Protein AF-A0A9E6AUX0-F1 (afdb_monomer)

Secondary structure (DSSP, 8-state):
---HHHHHHHHHHHHHHHHHHHHHHHHTS-TT-HHHHHHHHHHHHHHHHHHHHHHHHS-HHHHHHHHHHHHHHHHH--HHHHHHHHHHHHHHHHHH-

Mean predicted aligned error: 11.21 Å

Structure (mmCIF, N/CA/C/O backbone):
data_AF-A0A9E6AUX0-F1
#
_entry.id   AF-A0A9E6AUX0-F1
#
loop_
_atom_site.group_PDB
_atom_site.id
_atom_site.type_symbol
_atom_site.label_atom_id
_atom_site.label_alt_id
_atom_site.label_comp_id
_atom_site.label_asym_id
_atom_site.label_entity_id
_atom_site.label_seq_id
_atom_site.pdbx_PDB_ins_code
_atom_site.Cartn_x
_atom_site.Cartn_y
_atom_site.Cartn_z
_atom_site.occupancy
_atom_site.B_iso_or_equiv
_atom_site.auth_seq_id
_atom_site.auth_comp_id
_atom_site.auth_asym_id
_atom_site.auth_atom_id
_atom_site.pdbx_PDB_model_num
ATOM 1 N N . MET A 1 1 ? 14.394 -17.747 0.465 1.00 52.91 1 MET A N 1
ATOM 2 C CA . MET A 1 1 ? 13.781 -16.765 -0.454 1.00 52.91 1 MET A CA 1
ATOM 3 C C . MET A 1 1 ? 12.283 -16.976 -0.349 1.00 52.91 1 MET A C 1
ATOM 5 O O . MET A 1 1 ? 11.866 -18.115 -0.489 1.00 52.91 1 MET A O 1
ATOM 9 N N . VAL A 1 2 ? 11.508 -15.962 0.043 1.00 69.06 2 VAL A N 1
ATOM 10 C CA . VAL A 1 2 ? 10.052 -16.124 0.198 1.00 69.06 2 VAL A CA 1
ATOM 11 C C . VAL A 1 2 ? 9.435 -16.135 -1.190 1.00 69.06 2 VAL A C 1
ATOM 13 O O . VAL A 1 2 ? 9.733 -15.260 -2.003 1.00 69.06 2 VAL A O 1
ATOM 16 N N . GLU A 1 3 ? 8.621 -17.141 -1.471 1.00 84.06 3 GLU A N 1
ATOM 17 C CA . GLU A 1 3 ? 8.033 -17.300 -2.787 1.00 84.06 3 GLU A CA 1
ATOM 18 C C . GLU A 1 3 ? 6.969 -16.213 -3.060 1.00 84.06 3 GLU A C 1
ATOM 20 O O . GLU A 1 3 ? 6.126 -15.943 -2.198 1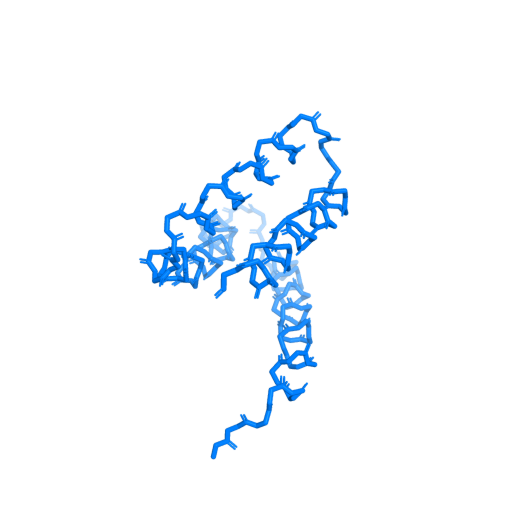.00 84.06 3 GLU A O 1
ATOM 25 N N . PRO A 1 4 ? 6.977 -15.560 -4.238 1.00 72.12 4 PRO A N 1
ATOM 26 C CA . PRO A 1 4 ? 6.147 -14.382 -4.509 1.00 72.12 4 PRO A CA 1
ATOM 27 C C . PRO A 1 4 ? 4.632 -14.614 -4.379 1.00 72.12 4 PRO A C 1
ATOM 29 O O . PRO A 1 4 ? 3.900 -13.690 -4.030 1.00 72.12 4 PRO A O 1
ATOM 32 N N . TRP A 1 5 ? 4.146 -15.839 -4.582 1.00 71.44 5 TRP A N 1
ATOM 33 C CA . TRP A 1 5 ? 2.733 -16.196 -4.397 1.00 71.44 5 TRP A CA 1
ATOM 34 C C . TRP A 1 5 ? 2.289 -16.126 -2.936 1.00 71.44 5 TRP A C 1
ATOM 36 O O . TRP A 1 5 ? 1.154 -15.740 -2.659 1.00 71.44 5 TRP A O 1
ATOM 46 N N . ILE A 1 6 ? 3.192 -16.423 -1.999 1.00 79.38 6 ILE A N 1
ATOM 47 C CA . ILE A 1 6 ? 2.920 -16.311 -0.563 1.00 79.38 6 ILE A CA 1
ATOM 48 C C . ILE A 1 6 ? 2.685 -14.845 -0.204 1.00 79.38 6 ILE A C 1
ATOM 50 O O . ILE A 1 6 ? 1.765 -14.538 0.543 1.00 79.38 6 ILE A O 1
ATOM 54 N N . ILE A 1 7 ? 3.462 -13.928 -0.789 1.00 72.00 7 ILE A N 1
ATOM 55 C CA . ILE A 1 7 ? 3.313 -12.484 -0.566 1.00 72.00 7 ILE A CA 1
ATOM 56 C C . ILE A 1 7 ? 1.969 -11.993 -1.115 1.00 72.00 7 ILE 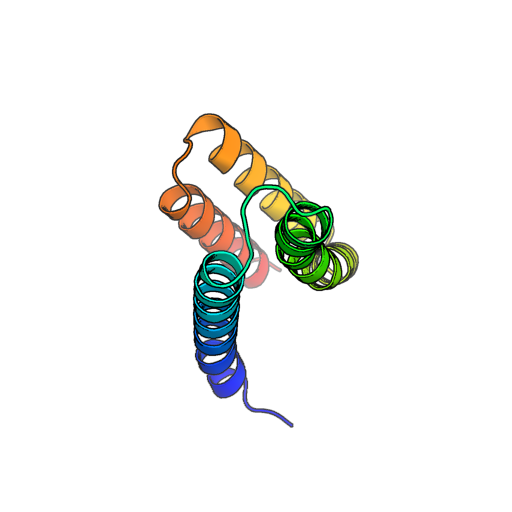A C 1
ATOM 58 O O . ILE A 1 7 ? 1.272 -11.251 -0.426 1.00 72.00 7 ILE A O 1
ATOM 62 N N . ILE A 1 8 ? 1.578 -12.443 -2.312 1.00 71.25 8 ILE A N 1
ATOM 63 C CA . ILE A 1 8 ? 0.310 -12.057 -2.955 1.00 71.25 8 ILE A CA 1
ATOM 64 C C . ILE A 1 8 ? -0.908 -12.530 -2.152 1.00 71.25 8 ILE A C 1
ATOM 66 O O . ILE A 1 8 ? -1.900 -11.811 -2.104 1.00 71.25 8 ILE A O 1
ATOM 70 N N . LEU A 1 9 ? -0.847 -13.697 -1.503 1.00 73.44 9 LEU A N 1
ATOM 71 C CA . LEU A 1 9 ? -1.931 -14.196 -0.644 1.00 73.44 9 LEU A CA 1
ATOM 72 C C . LEU A 1 9 ? -1.896 -13.598 0.768 1.00 73.44 9 LEU A C 1
ATOM 74 O O . LEU A 1 9 ? -2.941 -13.273 1.334 1.00 73.44 9 LEU A O 1
ATOM 78 N N . ALA A 1 10 ? -0.705 -13.419 1.338 1.00 72.38 10 ALA A N 1
ATOM 79 C CA . ALA A 1 10 ? -0.543 -12.915 2.696 1.00 72.38 10 ALA A CA 1
ATOM 80 C C . ALA A 1 10 ? -0.890 -11.425 2.809 1.00 72.38 10 ALA A C 1
ATOM 82 O O . ALA A 1 10 ? -1.508 -11.029 3.790 1.00 72.38 10 ALA A O 1
ATOM 83 N N . LEU A 1 11 ? -0.550 -10.599 1.813 1.00 72.62 11 LEU A N 1
AT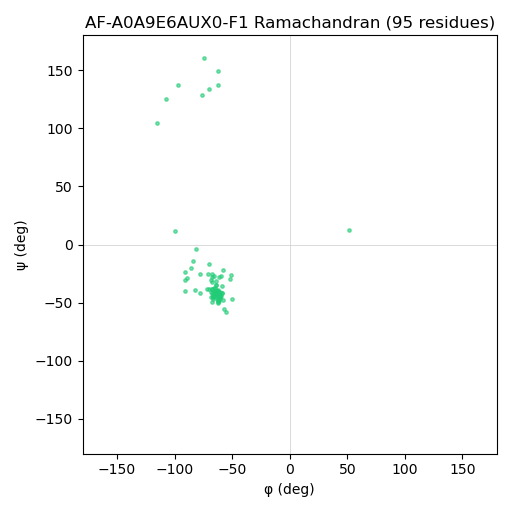OM 84 C CA . LEU A 1 11 ? -0.858 -9.163 1.816 1.00 72.62 11 LEU A CA 1
ATOM 85 C C . LEU A 1 11 ? -2.351 -8.855 2.004 1.00 72.62 11 LEU A C 1
ATOM 87 O O . LEU A 1 11 ? -2.684 -8.166 2.967 1.00 72.62 11 LEU A O 1
ATOM 91 N N . PRO A 1 12 ? -3.267 -9.342 1.147 1.00 70.06 12 PRO A N 1
ATOM 92 C CA . PRO A 1 12 ? -4.689 -9.063 1.297 1.00 70.06 12 PRO A CA 1
ATOM 93 C C . PRO A 1 12 ? -5.244 -9.656 2.590 1.00 70.06 12 PRO A C 1
ATOM 95 O O . PRO A 1 12 ? -6.074 -9.014 3.229 1.00 70.06 12 PRO A O 1
ATOM 98 N N . PHE A 1 13 ? -4.748 -10.821 3.024 1.00 74.81 13 PHE A N 1
ATOM 99 C CA . PHE A 1 13 ? -5.141 -11.414 4.300 1.00 74.81 13 PHE A CA 1
ATOM 100 C C . PHE A 1 13 ? -4.760 -10.514 5.481 1.00 74.81 13 PHE A C 1
ATOM 102 O O . PHE A 1 13 ? -5.612 -10.172 6.295 1.00 74.81 13 PHE A O 1
ATOM 109 N N . VAL A 1 14 ? -3.508 -10.056 5.539 1.00 75.75 14 VAL A N 1
ATOM 110 C CA . VAL A 1 14 ? -3.008 -9.160 6.590 1.00 75.75 14 VAL A CA 1
ATOM 111 C C . VAL A 1 14 ? -3.724 -7.813 6.546 1.00 75.75 14 VAL A C 1
ATOM 113 O O . VAL A 1 14 ? -4.122 -7.310 7.594 1.00 75.75 14 VAL A O 1
ATOM 116 N N . ILE A 1 15 ? -3.948 -7.240 5.361 1.00 73.50 15 ILE A N 1
ATOM 117 C CA . ILE A 1 15 ? -4.676 -5.972 5.203 1.00 73.50 15 ILE A CA 1
ATOM 118 C C . ILE A 1 15 ? -6.112 -6.114 5.708 1.00 73.50 15 ILE A C 1
ATOM 120 O O . ILE A 1 15 ? -6.575 -5.276 6.484 1.00 73.50 15 ILE A O 1
ATOM 124 N N . TYR A 1 16 ? -6.807 -7.180 5.305 1.00 74.31 16 TYR A N 1
ATOM 125 C CA . TYR A 1 16 ? -8.168 -7.448 5.751 1.00 74.31 16 TYR A CA 1
ATOM 126 C C . TYR A 1 16 ? -8.213 -7.637 7.267 1.00 74.31 16 TYR A C 1
ATOM 128 O O . TYR A 1 16 ? -8.989 -6.971 7.943 1.00 74.31 16 TYR A O 1
ATOM 136 N N . PHE A 1 17 ? -7.323 -8.462 7.820 1.00 78.31 17 PHE A N 1
ATOM 137 C CA . PHE A 1 17 ? -7.276 -8.735 9.254 1.00 78.31 17 PHE A CA 1
ATOM 138 C C . PHE A 1 17 ? -6.955 -7.478 10.072 1.00 78.31 17 PHE A C 1
ATOM 140 O O . PHE A 1 17 ? -7.606 -7.215 11.079 1.00 78.31 17 PHE A O 1
ATOM 147 N N . THR A 1 18 ? -6.019 -6.652 9.599 1.00 70.94 18 THR A N 1
ATOM 148 C CA . THR A 1 18 ? -5.661 -5.371 10.229 1.00 70.94 18 THR A CA 1
ATOM 149 C C . THR A 1 18 ? -6.839 -4.400 10.213 1.00 70.94 18 THR A C 1
ATOM 151 O O . THR A 1 18 ? -7.100 -3.729 11.210 1.00 70.94 18 THR A O 1
ATOM 154 N N . ARG A 1 19 ? -7.591 -4.341 9.106 1.00 69.56 19 ARG A N 1
ATOM 155 C CA . ARG A 1 19 ? -8.776 -3.484 8.990 1.00 69.56 19 ARG A CA 1
ATOM 156 C C . ARG A 1 19 ? -9.895 -3.947 9.920 1.00 69.56 19 ARG A C 1
ATOM 158 O O . ARG A 1 19 ? -10.478 -3.122 10.614 1.00 69.56 19 ARG A O 1
ATOM 165 N N . THR A 1 20 ? -10.160 -5.249 9.967 1.00 74.06 20 THR A N 1
ATOM 166 C CA . THR A 1 20 ? -11.198 -5.831 10.826 1.00 74.06 20 THR A CA 1
ATOM 167 C C . THR A 1 20 ? -10.846 -5.667 12.301 1.00 74.06 20 THR A C 1
ATOM 169 O O . THR A 1 20 ? -11.686 -5.212 13.071 1.00 74.06 20 THR A O 1
ATOM 172 N N . LEU A 1 21 ? -9.593 -5.926 12.691 1.00 75.75 21 LEU A N 1
ATOM 173 C CA . LEU A 1 21 ? -9.107 -5.650 14.046 1.00 75.75 21 LEU A CA 1
ATOM 174 C C . LEU A 1 21 ? -9.202 -4.167 14.398 1.00 75.75 21 LEU A C 1
ATOM 176 O O . LEU A 1 21 ? -9.602 -3.848 15.509 1.00 75.75 21 LEU A O 1
ATOM 180 N N . GLY A 1 22 ? -8.876 -3.264 13.470 1.00 67.44 22 GLY A N 1
ATOM 181 C CA . GLY A 1 22 ? -9.003 -1.823 13.687 1.00 67.44 22 GLY A CA 1
ATOM 182 C C . GLY A 1 22 ? -10.450 -1.385 13.934 1.00 67.44 22 GLY A C 1
ATOM 183 O O . GLY A 1 22 ? -10.700 -0.597 14.843 1.00 67.44 22 GLY A O 1
ATOM 184 N N . ILE A 1 23 ? -11.405 -1.935 13.178 1.00 68.94 23 ILE A N 1
ATOM 185 C CA . ILE A 1 23 ? -12.840 -1.659 13.350 1.00 68.94 23 ILE A CA 1
ATOM 186 C C . ILE A 1 23 ? -13.335 -2.223 14.686 1.00 68.94 23 ILE A C 1
ATOM 188 O O . ILE A 1 23 ? -13.929 -1.491 15.473 1.00 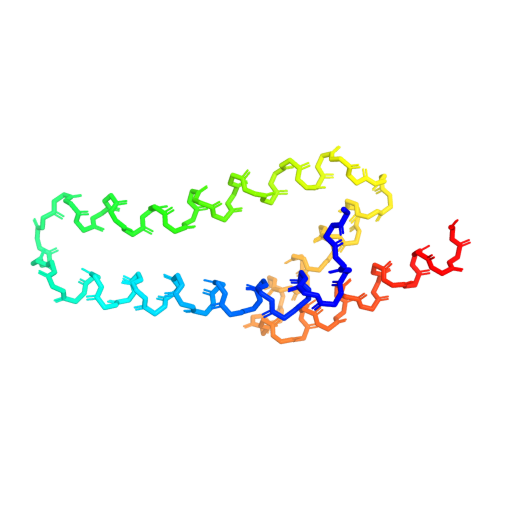68.94 23 ILE A O 1
ATOM 192 N N . VAL A 1 24 ? -13.030 -3.488 14.983 1.00 73.38 24 VAL A N 1
ATOM 193 C CA . VAL A 1 24 ? -13.447 -4.143 16.232 1.00 73.38 24 VAL A CA 1
ATOM 194 C C . VAL A 1 24 ? -12.819 -3.456 17.448 1.00 73.38 24 VAL A C 1
ATOM 196 O O . VAL A 1 24 ? -13.511 -3.176 18.419 1.00 73.38 24 VAL A O 1
ATOM 199 N N . ALA A 1 25 ? -11.534 -3.099 17.391 1.00 67.69 25 ALA A N 1
ATOM 200 C CA . ALA A 1 25 ? -10.861 -2.372 18.466 1.00 67.69 25 ALA A CA 1
ATOM 201 C C . ALA A 1 25 ? -11.442 -0.966 18.679 1.00 67.69 25 ALA A C 1
ATOM 203 O O . ALA A 1 25 ? -11.450 -0.478 19.807 1.00 67.69 25 ALA A O 1
ATOM 204 N N . SER A 1 26 ? -11.946 -0.320 17.623 1.00 60.88 26 SER A N 1
ATOM 205 C CA . SER A 1 26 ? -12.601 0.987 17.739 1.00 60.88 26 SER A CA 1
ATOM 206 C C . SER A 1 26 ? -13.972 0.922 18.421 1.00 60.88 26 SER A C 1
ATOM 208 O O . SER A 1 26 ? -14.372 1.907 19.041 1.00 60.88 26 SER A O 1
ATOM 210 N N . ASP A 1 27 ? -14.645 -0.232 18.357 1.00 69.56 27 ASP A N 1
ATOM 211 C CA . ASP A 1 27 ? -15.973 -0.470 18.942 1.00 69.56 27 ASP A CA 1
ATOM 212 C C . ASP A 1 27 ? -15.909 -0.693 20.466 1.00 69.56 27 ASP A C 1
ATOM 214 O O . ASP A 1 27 ? -16.837 -0.372 21.202 1.00 69.56 27 ASP A O 1
ATOM 218 N N . PHE A 1 28 ? -14.760 -1.157 20.972 1.00 68.69 28 PHE A N 1
ATOM 219 C CA . PHE A 1 28 ? -14.508 -1.324 22.409 1.00 68.69 28 PHE A CA 1
ATOM 220 C C . PHE A 1 28 ? -14.096 -0.028 23.135 1.00 68.69 28 PHE A C 1
ATOM 222 O O . PHE A 1 28 ? -13.910 -0.049 24.354 1.00 68.69 28 PHE A O 1
ATOM 229 N N . ILE A 1 29 ? -13.930 1.100 22.430 1.00 64.38 29 ILE A N 1
ATOM 230 C CA . ILE A 1 29 ? -13.418 2.348 23.018 1.00 64.38 29 ILE A CA 1
ATOM 231 C C . ILE A 1 29 ? -14.541 3.387 23.159 1.00 64.38 29 ILE A C 1
ATOM 233 O O . ILE A 1 29 ? -15.158 3.766 22.162 1.00 64.38 29 ILE A O 1
ATOM 237 N N . PRO A 1 30 ? -14.769 3.936 24.369 1.00 62.50 30 PRO A N 1
ATOM 238 C CA . PRO A 1 30 ? -15.805 4.937 24.598 1.00 62.50 30 PRO A CA 1
ATOM 239 C C . PRO A 1 30 ? -15.556 6.213 23.780 1.00 62.50 30 PRO A C 1
ATOM 241 O O . PRO A 1 30 ? -14.432 6.727 23.707 1.00 62.50 30 PRO A O 1
ATOM 244 N N . GLU A 1 31 ? -16.635 6.740 23.190 1.00 62.59 31 GLU A N 1
ATOM 245 C CA . GLU A 1 31 ? -16.629 7.795 22.164 1.00 62.59 31 GLU A CA 1
ATOM 246 C C . GLU A 1 31 ? -15.954 9.110 22.578 1.00 62.59 31 GLU A C 1
ATOM 248 O O . GLU A 1 31 ? -15.491 9.849 21.714 1.00 62.59 31 GLU A O 1
ATOM 253 N N . ASN A 1 32 ? -15.839 9.384 23.880 1.00 60.06 32 ASN A N 1
ATOM 254 C CA . ASN A 1 32 ? -15.343 10.656 24.416 1.00 60.06 32 ASN A CA 1
ATOM 255 C C . ASN A 1 32 ? -13.863 10.624 24.865 1.00 60.06 32 ASN A C 1
ATOM 257 O O . ASN A 1 32 ? -13.392 11.519 25.565 1.00 60.06 32 ASN A O 1
ATOM 261 N N . SER A 1 33 ? -13.106 9.578 24.519 1.00 64.12 33 SER A N 1
ATOM 262 C CA . SER A 1 33 ? -11.706 9.450 24.948 1.00 64.12 33 SER A CA 1
ATOM 263 C C . SER A 1 33 ? -10.717 9.937 23.878 1.00 64.12 33 SER A C 1
ATOM 265 O O . SER A 1 33 ? -10.824 9.588 22.702 1.00 64.12 33 SER A O 1
ATOM 267 N N . ARG A 1 34 ? -9.670 10.679 24.289 1.00 66.44 34 ARG A N 1
ATOM 268 C CA . ARG A 1 34 ? -8.506 11.021 23.429 1.00 66.44 34 ARG A CA 1
ATOM 269 C C . ARG A 1 34 ? -7.893 9.791 22.749 1.00 66.44 34 ARG A C 1
ATOM 271 O O . ARG A 1 34 ? -7.308 9.910 21.679 1.00 66.44 34 ARG A O 1
ATOM 278 N N . ILE A 1 35 ? -8.060 8.620 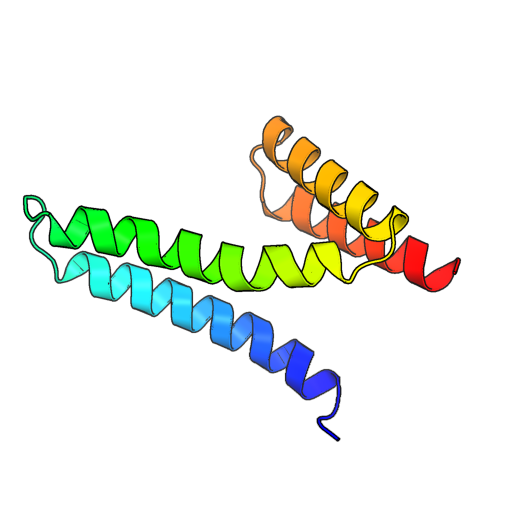23.357 1.00 67.56 35 ILE A N 1
ATOM 279 C CA . ILE A 1 35 ? -7.572 7.333 22.867 1.00 67.56 35 ILE A CA 1
ATOM 280 C C . ILE A 1 35 ? -8.266 6.944 21.556 1.00 67.56 35 ILE A C 1
ATOM 282 O O . ILE A 1 35 ? -7.584 6.464 20.657 1.00 67.56 35 ILE A O 1
ATOM 286 N N . LYS A 1 36 ? -9.568 7.227 21.391 1.00 65.62 36 LYS A N 1
ATOM 287 C CA . LYS A 1 36 ? -10.285 6.987 20.125 1.00 65.62 36 LYS A CA 1
ATOM 288 C C . LYS A 1 36 ? -9.731 7.853 18.991 1.00 65.62 36 LYS A C 1
ATOM 290 O O . LYS A 1 36 ? -9.563 7.368 17.879 1.00 65.62 36 LYS A O 1
ATOM 295 N N . SER A 1 37 ? -9.378 9.107 19.288 1.00 66.69 37 SER A N 1
ATOM 296 C CA . SER A 1 37 ? -8.729 9.997 18.315 1.00 66.69 37 SER A CA 1
ATOM 297 C C . SER A 1 37 ? -7.372 9.438 17.877 1.00 66.69 37 SER A C 1
ATOM 299 O O . SER A 1 37 ? -7.131 9.276 16.685 1.00 66.69 37 SER A O 1
ATOM 301 N N . THR A 1 38 ? -6.525 9.023 18.824 1.00 69.06 38 THR A N 1
ATOM 302 C CA . THR A 1 38 ? -5.228 8.405 18.505 1.00 69.06 38 THR A CA 1
ATOM 303 C C . THR A 1 38 ? -5.387 7.086 17.739 1.00 69.06 38 THR A C 1
ATOM 305 O O . THR A 1 38 ? -4.683 6.868 16.752 1.00 69.06 38 THR A O 1
ATOM 308 N N . LEU A 1 39 ? -6.333 6.224 18.131 1.00 66.12 39 LEU A N 1
ATOM 309 C CA . LEU A 1 39 ? -6.581 4.956 17.439 1.00 66.12 39 LEU A CA 1
ATOM 310 C C . LEU A 1 39 ? -7.163 5.134 16.037 1.00 66.12 39 LEU A C 1
ATOM 312 O O . LEU A 1 39 ? -6.864 4.318 15.177 1.00 66.12 39 LEU A O 1
ATOM 316 N N . SER A 1 40 ? -7.934 6.190 15.773 1.00 66.25 40 SER A N 1
ATOM 317 C CA . SER A 1 40 ? -8.400 6.496 14.413 1.00 66.25 40 SER A CA 1
ATOM 318 C C . SER A 1 40 ? -7.263 6.913 13.474 1.00 66.25 40 SER A C 1
ATOM 320 O O . SER A 1 40 ? -7.374 6.736 12.263 1.00 66.25 40 SER A O 1
ATOM 322 N N . ILE A 1 41 ? -6.158 7.444 14.009 1.00 69.06 41 ILE A N 1
ATOM 323 C CA . ILE A 1 41 ? -5.007 7.906 13.218 1.00 69.06 41 ILE A CA 1
ATOM 324 C C . ILE A 1 41 ? -3.994 6.767 12.992 1.00 69.06 41 ILE A C 1
ATOM 326 O O . ILE A 1 41 ? -3.331 6.730 11.954 1.00 69.06 41 ILE A O 1
ATOM 330 N N . LEU A 1 42 ? -3.905 5.800 13.917 1.00 71.56 42 LEU A N 1
ATOM 331 C CA . LEU A 1 42 ? -2.988 4.650 13.831 1.00 71.56 42 LEU A CA 1
ATOM 332 C C . LEU A 1 42 ? -3.045 3.889 12.487 1.00 71.56 42 LEU A C 1
ATOM 334 O O . LEU A 1 42 ? -1.981 3.626 11.925 1.00 71.56 42 LEU A O 1
ATOM 338 N N . PRO A 1 43 ? -4.227 3.546 11.938 1.00 68.25 43 PRO A N 1
ATOM 339 C CA . PRO A 1 43 ? -4.337 2.835 10.669 1.00 68.25 43 PRO A CA 1
ATOM 340 C C . PRO A 1 43 ? -3.766 3.642 9.505 1.00 68.25 43 PRO A C 1
ATOM 342 O O . PRO A 1 43 ? -3.037 3.095 8.681 1.00 68.25 43 PRO A O 1
ATOM 345 N N . ILE A 1 44 ? -4.045 4.951 9.465 1.00 68.00 44 ILE A N 1
ATOM 346 C CA . ILE A 1 44 ? -3.485 5.854 8.454 1.00 68.00 44 ILE A CA 1
ATOM 347 C C . ILE A 1 44 ? -1.958 5.901 8.582 1.00 68.00 44 ILE A C 1
ATOM 349 O O . ILE A 1 44 ? -1.262 5.776 7.577 1.00 68.00 44 ILE A O 1
ATOM 353 N N . CYS A 1 45 ? -1.429 6.013 9.803 1.00 73.62 45 CYS A N 1
ATOM 354 C CA . CYS A 1 45 ? 0.013 6.038 10.043 1.00 73.62 45 CYS A CA 1
ATOM 355 C C . CYS A 1 45 ? 0.691 4.732 9.619 1.00 73.62 45 CYS A C 1
ATOM 357 O O . CYS A 1 45 ? 1.749 4.771 8.993 1.00 73.62 45 CYS A O 1
ATOM 359 N N . ALA A 1 46 ? 0.077 3.582 9.909 1.00 72.19 46 ALA A N 1
ATOM 360 C CA . ALA A 1 46 ? 0.588 2.284 9.488 1.00 72.19 46 ALA A CA 1
ATOM 361 C C . ALA A 1 46 ? 0.626 2.176 7.957 1.00 72.19 46 ALA A C 1
ATOM 363 O O . ALA A 1 46 ? 1.671 1.854 7.395 1.00 72.19 46 ALA A O 1
ATOM 364 N N . ILE A 1 47 ? -0.473 2.517 7.275 1.00 73.88 47 ILE A N 1
ATOM 365 C CA . ILE A 1 47 ? -0.544 2.506 5.806 1.00 73.88 47 ILE A CA 1
ATOM 366 C C . ILE A 1 47 ? 0.528 3.425 5.210 1.00 73.88 47 ILE A C 1
ATOM 368 O O . ILE A 1 47 ? 1.279 3.000 4.334 1.00 73.88 47 ILE A O 1
ATOM 372 N N . LEU A 1 48 ? 0.652 4.656 5.714 1.00 73.75 48 LEU A N 1
ATOM 373 C CA . LEU A 1 48 ? 1.647 5.620 5.243 1.00 73.75 48 LEU A CA 1
ATOM 374 C C . LEU A 1 48 ? 3.083 5.130 5.468 1.00 73.75 48 LEU A C 1
ATOM 376 O O . LEU A 1 48 ? 3.914 5.274 4.574 1.00 73.75 48 LEU A O 1
ATOM 380 N N . SER A 1 49 ? 3.372 4.488 6.603 1.00 75.88 49 SER A N 1
ATOM 381 C CA . SER A 1 49 ? 4.703 3.946 6.899 1.00 75.88 49 SER A CA 1
ATOM 382 C C . SER A 1 49 ? 5.158 2.875 5.907 1.00 75.88 49 SER A C 1
ATOM 384 O O . SER A 1 49 ? 6.361 2.717 5.716 1.00 75.88 49 SER A O 1
ATOM 386 N N . PHE A 1 50 ? 4.238 2.134 5.284 1.00 71.69 50 PHE A N 1
ATOM 387 C CA . PHE A 1 50 ? 4.576 1.168 4.232 1.00 71.69 50 PHE A CA 1
ATOM 388 C C . PHE A 1 50 ? 4.531 1.798 2.841 1.00 71.69 50 PHE A C 1
ATOM 390 O O . PHE A 1 50 ? 5.397 1.528 2.010 1.00 71.69 50 PHE A O 1
ATOM 397 N N . PHE A 1 51 ? 3.543 2.655 2.591 1.00 73.44 51 PHE A N 1
ATOM 398 C CA . PHE A 1 51 ? 3.315 3.254 1.282 1.00 73.44 51 PHE A CA 1
ATOM 399 C C . PHE A 1 51 ? 4.427 4.232 0.892 1.00 73.44 51 PHE A C 1
ATOM 401 O O . PHE A 1 51 ? 4.952 4.151 -0.214 1.00 73.44 51 PHE A O 1
ATOM 408 N N . ILE A 1 52 ? 4.850 5.107 1.808 1.00 76.88 52 ILE A N 1
ATOM 409 C CA . ILE A 1 52 ? 5.890 6.115 1.556 1.00 76.88 52 ILE A CA 1
ATOM 410 C C . ILE A 1 52 ? 7.209 5.477 1.079 1.00 76.88 52 ILE A C 1
ATOM 412 O O . ILE A 1 52 ? 7.670 5.831 -0.007 1.00 76.88 52 ILE A O 1
ATOM 416 N N . PRO A 1 53 ? 7.832 4.526 1.805 1.00 77.69 53 PRO A N 1
ATOM 417 C CA . PRO A 1 53 ? 9.071 3.908 1.342 1.00 77.69 53 PRO A CA 1
ATOM 418 C C . PRO A 1 53 ? 8.876 3.032 0.100 1.00 77.69 53 PRO A C 1
ATOM 420 O O . PRO A 1 53 ? 9.823 2.885 -0.668 1.00 77.69 53 PRO A O 1
ATOM 423 N N . ALA A 1 54 ? 7.689 2.453 -0.114 1.00 73.94 54 ALA A N 1
ATOM 424 C CA . ALA A 1 54 ? 7.398 1.688 -1.326 1.00 73.94 54 ALA A CA 1
ATOM 425 C C . ALA A 1 54 ? 7.373 2.591 -2.568 1.00 73.94 54 ALA A C 1
ATOM 427 O O . ALA A 1 54 ? 8.002 2.263 -3.569 1.00 73.94 54 ALA A O 1
ATOM 428 N N . VAL A 1 55 ? 6.725 3.755 -2.476 1.00 75.25 55 VAL A N 1
ATOM 429 C CA . VAL A 1 55 ? 6.690 4.751 -3.556 1.00 75.25 55 VAL A CA 1
ATOM 430 C C . VAL A 1 55 ? 8.078 5.347 -3.793 1.00 75.25 55 VAL A C 1
ATOM 432 O O . VAL A 1 55 ? 8.508 5.439 -4.935 1.00 75.25 55 VAL A O 1
ATOM 435 N N . LEU A 1 56 ? 8.823 5.687 -2.735 1.00 78.44 56 LEU A N 1
ATOM 436 C CA . LEU A 1 56 ? 10.174 6.257 -2.860 1.00 78.44 56 LEU A CA 1
ATOM 437 C C . LEU A 1 56 ? 11.207 5.285 -3.450 1.00 78.44 56 LEU A C 1
ATOM 439 O O . LEU A 1 56 ? 12.197 5.731 -4.023 1.00 78.44 56 LEU A O 1
ATOM 443 N N . LYS A 1 57 ? 11.009 3.972 -3.289 1.00 79.69 57 LYS A N 1
ATOM 444 C CA . LYS A 1 57 ? 11.854 2.937 -3.908 1.00 79.69 57 LYS A CA 1
ATOM 445 C C . LYS A 1 57 ? 11.448 2.608 -5.346 1.00 79.69 57 LYS A C 1
ATOM 447 O O . LYS A 1 57 ? 12.208 1.921 -6.025 1.00 79.69 57 LYS A O 1
ATOM 452 N N . GLY A 1 58 ? 10.265 3.041 -5.775 1.00 72.81 58 GLY A N 1
ATOM 453 C CA . GLY A 1 58 ? 9.750 2.790 -7.113 1.00 72.81 58 GLY A CA 1
ATOM 454 C C . GLY A 1 58 ? 10.430 3.644 -8.182 1.00 72.81 58 GLY A C 1
ATOM 455 O O . GLY A 1 58 ? 11.027 4.686 -7.905 1.00 72.81 58 GLY A O 1
ATOM 456 N N . SER A 1 59 ? 10.319 3.204 -9.431 1.00 80.62 59 SER A N 1
ATOM 457 C CA . SER A 1 59 ? 10.748 3.977 -10.600 1.00 80.62 59 SER A CA 1
ATOM 458 C C . SER A 1 59 ? 9.938 5.283 -10.713 1.00 80.62 59 SER A C 1
ATOM 460 O O . SER A 1 59 ? 8.759 5.295 -10.349 1.00 80.62 59 SER A O 1
ATOM 462 N N . PRO A 1 60 ? 10.492 6.388 -11.256 1.00 82.06 60 PRO A N 1
ATOM 463 C CA . PRO A 1 60 ? 9.742 7.635 -11.457 1.00 82.06 60 PRO A CA 1
ATOM 464 C C . PRO A 1 60 ? 8.419 7.440 -12.221 1.00 82.06 60 PRO A C 1
ATOM 466 O O . PRO A 1 60 ? 7.444 8.145 -11.958 1.00 82.06 60 PRO A O 1
ATOM 469 N N . TYR A 1 61 ? 8.346 6.440 -13.105 1.00 82.44 61 TYR A N 1
ATOM 470 C CA . TYR A 1 61 ? 7.110 6.067 -13.799 1.00 82.44 61 TYR A CA 1
ATOM 471 C C . TYR A 1 61 ? 6.073 5.410 -12.869 1.00 82.44 61 TYR A C 1
ATOM 473 O O . TYR A 1 61 ? 4.881 5.702 -12.967 1.00 82.44 61 TYR A O 1
ATOM 481 N N . GLU A 1 62 ? 6.509 4.568 -11.928 1.00 78.12 62 GLU A N 1
ATOM 482 C CA . GLU A 1 62 ? 5.635 3.921 -10.938 1.00 78.12 62 GLU A CA 1
ATOM 483 C C . GLU A 1 62 ? 5.055 4.945 -9.956 1.00 78.12 62 GLU A C 1
ATOM 485 O O . GLU A 1 62 ? 3.872 4.882 -9.611 1.00 78.12 62 GLU A O 1
ATOM 490 N N . ILE A 1 63 ? 5.854 5.943 -9.563 1.00 83.00 63 ILE A N 1
ATOM 491 C CA . ILE A 1 63 ? 5.399 7.075 -8.743 1.00 83.00 63 ILE A CA 1
ATOM 492 C C . ILE A 1 63 ? 4.310 7.859 -9.487 1.00 83.00 63 ILE A C 1
ATOM 494 O O . ILE A 1 63 ? 3.262 8.159 -8.911 1.00 83.00 63 ILE A O 1
ATOM 498 N N . GLY A 1 64 ? 4.522 8.137 -10.779 1.00 83.75 64 GLY A N 1
ATOM 499 C CA . GLY A 1 64 ? 3.553 8.836 -11.625 1.00 83.75 64 GLY A CA 1
ATOM 500 C C . GLY A 1 64 ? 2.215 8.101 -11.732 1.00 83.75 64 GLY A C 1
ATOM 501 O O . GLY A 1 64 ? 1.159 8.709 -11.555 1.00 83.75 64 GLY A O 1
ATOM 502 N N . VAL A 1 65 ? 2.239 6.781 -11.935 1.00 83.50 65 VA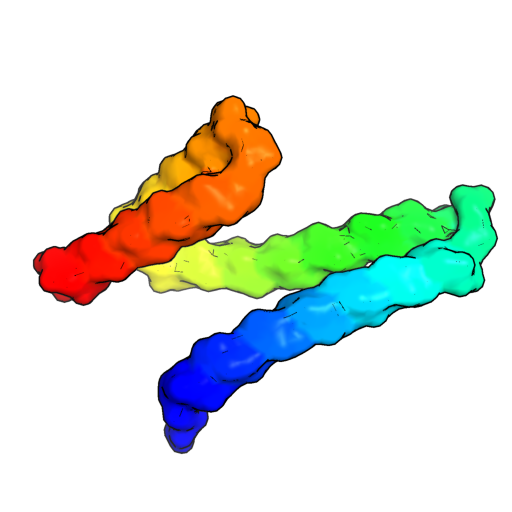L A N 1
ATOM 503 C CA . VAL A 1 65 ? 1.011 5.968 -11.986 1.00 83.50 65 VAL A CA 1
ATOM 504 C C . VAL A 1 65 ? 0.312 5.892 -10.635 1.00 83.50 65 VAL A C 1
ATOM 506 O O . VAL A 1 65 ? -0.914 5.982 -10.580 1.00 83.50 65 VAL A O 1
ATOM 509 N N . SER A 1 66 ? 1.067 5.799 -9.542 1.00 79.69 66 SER A N 1
ATOM 510 C CA . SER A 1 66 ? 0.511 5.819 -8.185 1.00 79.69 66 SER A CA 1
ATOM 511 C C . SER A 1 66 ? -0.226 7.134 -7.900 1.00 79.69 66 SER A C 1
ATOM 513 O O . SER A 1 66 ? -1.345 7.127 -7.384 1.00 79.69 66 SER A O 1
ATOM 515 N N . ALA A 1 67 ? 0.369 8.267 -8.290 1.00 84.06 67 ALA A N 1
ATOM 516 C CA . ALA A 1 67 ? -0.244 9.588 -8.166 1.00 84.06 67 ALA A CA 1
ATOM 517 C C . ALA A 1 67 ? -1.487 9.735 -9.061 1.00 84.06 67 ALA A C 1
ATOM 519 O O . ALA A 1 67 ? -2.504 10.281 -8.629 1.00 84.06 67 ALA A O 1
ATOM 520 N N . PHE A 1 68 ? -1.442 9.197 -10.282 1.00 84.94 68 PHE A N 1
ATOM 521 C CA . PHE A 1 68 ? -2.580 9.198 -11.198 1.00 84.94 68 PHE A CA 1
ATOM 522 C C . PHE A 1 68 ? -3.754 8.357 -10.674 1.00 84.94 68 PHE A C 1
ATOM 524 O O . PHE A 1 68 ? -4.902 8.799 -10.718 1.00 84.94 68 PHE A O 1
ATOM 531 N N . ALA A 1 69 ? -3.482 7.181 -10.102 1.00 81.75 69 ALA A N 1
ATOM 532 C CA . ALA A 1 69 ? -4.502 6.345 -9.472 1.00 81.75 69 ALA A CA 1
ATOM 533 C C . ALA A 1 69 ? -5.164 7.053 -8.275 1.00 81.75 69 ALA A C 1
ATOM 535 O O . ALA A 1 69 ? -6.385 6.979 -8.112 1.00 81.75 69 ALA A O 1
ATOM 536 N N . LEU A 1 70 ? -4.386 7.793 -7.478 1.00 80.69 70 LEU A N 1
ATOM 537 C CA . LEU A 1 70 ? -4.887 8.647 -6.393 1.00 80.69 70 LEU A CA 1
ATOM 538 C C . LEU A 1 70 ? -5.788 9.781 -6.907 1.00 80.69 70 LEU A C 1
ATOM 540 O O . LEU A 1 70 ? -6.853 10.024 -6.342 1.00 80.69 70 LEU A O 1
ATOM 544 N N . LEU A 1 71 ? -5.406 10.436 -8.004 1.00 85.69 71 LEU A N 1
ATOM 545 C CA . LEU A 1 71 ? -6.226 11.456 -8.668 1.00 85.69 71 LEU A CA 1
ATOM 546 C C . LEU A 1 71 ? -7.557 10.886 -9.176 1.00 85.69 71 LEU A C 1
ATOM 548 O O . LEU A 1 71 ? -8.611 11.493 -8.992 1.00 85.69 71 LEU A O 1
ATOM 552 N N . LEU A 1 72 ? -7.529 9.688 -9.761 1.00 81.69 72 LEU A N 1
ATOM 553 C CA . LEU A 1 72 ? -8.739 8.993 -10.197 1.00 81.69 72 LEU A CA 1
ATOM 554 C C . LEU A 1 72 ? -9.633 8.593 -9.027 1.00 81.69 72 LEU A C 1
ATOM 556 O O . LEU A 1 72 ? -10.854 8.689 -9.138 1.00 81.69 72 LEU A O 1
ATOM 560 N N . TYR A 1 73 ? -9.045 8.179 -7.903 1.00 78.75 73 TYR A N 1
ATOM 561 C CA . TYR A 1 73 ? -9.805 7.926 -6.682 1.00 78.75 73 TYR A CA 1
ATOM 562 C C . TYR A 1 73 ? -10.523 9.190 -6.205 1.00 78.75 73 TYR A C 1
ATOM 564 O O . TYR A 1 73 ? -11.715 9.134 -5.908 1.00 78.75 73 TYR A O 1
ATOM 572 N N . TRP A 1 74 ? -9.823 10.330 -6.202 1.00 82.31 74 TRP A N 1
ATOM 573 C CA . TRP A 1 74 ? -10.392 11.619 -5.810 1.00 82.31 74 TRP A CA 1
ATOM 574 C C . TRP A 1 74 ? -11.592 12.008 -6.679 1.00 82.31 74 TRP A C 1
ATOM 576 O O . TRP A 1 74 ? -12.602 12.485 -6.166 1.00 82.31 74 TRP A O 1
ATOM 586 N N . PHE A 1 75 ? -11.507 11.781 -7.992 1.00 83.44 75 PHE A N 1
ATOM 587 C CA . PHE A 1 75 ? -12.586 12.135 -8.912 1.00 83.44 75 PHE A CA 1
ATOM 588 C C . PHE A 1 75 ? -13.749 11.133 -8.883 1.00 83.44 75 PHE A C 1
ATOM 590 O O .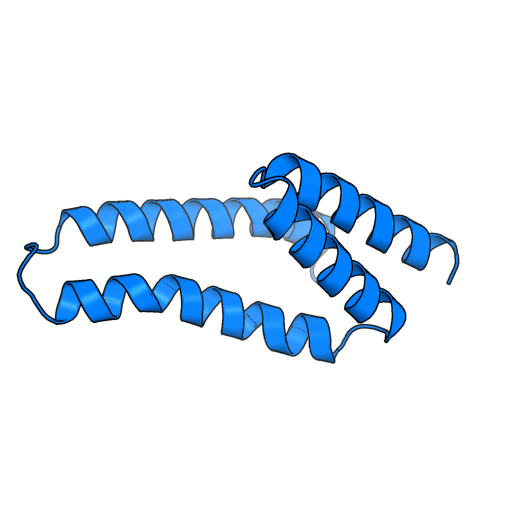 PHE A 1 75 ? -14.913 11.522 -8.898 1.00 83.44 75 PHE A O 1
ATOM 597 N N . SER A 1 76 ? -13.451 9.832 -8.828 1.00 79.31 76 SER A N 1
ATOM 598 C CA . SER A 1 76 ? -14.457 8.773 -8.949 1.00 79.31 76 SER A CA 1
ATOM 599 C C . SER A 1 76 ? -15.137 8.422 -7.621 1.00 79.31 76 SER A C 1
ATOM 601 O O . SER A 1 76 ? -16.202 7.808 -7.648 1.00 79.31 76 SER A O 1
ATOM 603 N N . ASN A 1 77 ? -14.531 8.756 -6.470 1.00 75.44 77 ASN A N 1
ATOM 604 C CA . ASN A 1 77 ? -14.924 8.279 -5.130 1.00 75.44 77 ASN A CA 1
ATOM 605 C C . ASN A 1 77 ? -15.071 6.744 -5.021 1.00 75.44 77 ASN A C 1
ATOM 607 O O . ASN A 1 77 ? -15.589 6.221 -4.037 1.00 75.44 77 ASN A O 1
ATOM 611 N N . ASN A 1 78 ? -14.602 6.000 -6.027 1.00 72.44 78 ASN A N 1
ATOM 612 C CA . ASN A 1 78 ? -14.775 4.563 -6.134 1.00 72.44 78 ASN A CA 1
ATOM 613 C C . ASN A 1 78 ? -13.410 3.876 -6.041 1.00 72.44 78 ASN A C 1
ATOM 615 O O . ASN A 1 78 ? -12.610 3.893 -6.981 1.00 72.44 78 ASN A O 1
ATOM 619 N N . ALA A 1 79 ? -13.145 3.275 -4.877 1.00 72.81 79 ALA A N 1
ATOM 620 C CA . ALA A 1 79 ? -11.870 2.624 -4.571 1.00 72.81 79 ALA A CA 1
ATOM 621 C C . ALA A 1 79 ? -11.535 1.503 -5.563 1.00 72.81 79 ALA A C 1
ATOM 623 O O . ALA A 1 79 ? -10.376 1.333 -5.931 1.00 72.81 79 ALA A O 1
ATOM 624 N N . ILE A 1 80 ? -12.551 0.773 -6.032 1.00 76.06 80 ILE A N 1
ATOM 625 C CA . ILE A 1 80 ? -12.377 -0.386 -6.915 1.00 76.06 80 ILE A CA 1
ATOM 626 C C . ILE A 1 80 ? -11.826 0.056 -8.275 1.00 76.06 80 ILE A C 1
ATOM 628 O O . ILE A 1 80 ? -10.877 -0.536 -8.782 1.00 76.06 80 ILE A O 1
ATOM 632 N N . VAL A 1 81 ? -12.377 1.132 -8.842 1.00 75.38 81 VAL A N 1
ATOM 633 C CA . VAL A 1 81 ? -11.979 1.642 -10.164 1.00 75.38 81 VAL A CA 1
ATOM 634 C C . VAL A 1 81 ? -10.547 2.175 -10.137 1.00 75.38 81 VAL A C 1
ATOM 636 O O . VAL A 1 81 ? -9.738 1.813 -10.989 1.00 75.38 81 VAL A O 1
ATOM 639 N N . SER A 1 82 ? -10.210 2.977 -9.123 1.00 77.75 82 SER A N 1
ATOM 640 C CA . SER A 1 82 ? -8.843 3.475 -8.926 1.00 77.75 82 SER A CA 1
ATOM 641 C C . SER A 1 82 ? -7.839 2.331 -8.763 1.00 77.75 82 SER A C 1
ATOM 643 O O . SER A 1 82 ? -6.772 2.352 -9.377 1.00 77.75 82 SER A O 1
ATOM 645 N N . MET A 1 83 ? -8.204 1.296 -8.005 1.00 74.94 83 MET A N 1
ATOM 646 C CA . MET A 1 83 ? -7.341 0.145 -7.767 1.00 74.94 83 MET A CA 1
ATOM 647 C C . MET A 1 83 ? -7.084 -0.657 -9.050 1.00 74.94 83 MET A C 1
ATOM 649 O O . MET A 1 83 ? -5.934 -0.983 -9.335 1.00 74.94 83 MET A O 1
ATOM 653 N N . ILE A 1 84 ? -8.115 -0.922 -9.862 1.00 83.06 84 ILE A N 1
ATOM 654 C CA . ILE A 1 84 ? -7.961 -1.626 -11.147 1.00 83.06 84 ILE A CA 1
ATOM 655 C C . ILE A 1 84 ? -7.057 -0.829 -12.093 1.00 83.06 84 ILE A C 1
ATOM 657 O O . ILE A 1 84 ? -6.133 -1.393 -12.677 1.00 83.06 84 ILE A O 1
ATOM 661 N N . ILE A 1 85 ? -7.286 0.480 -12.219 1.00 83.06 85 ILE A N 1
ATOM 662 C CA . ILE A 1 85 ? -6.509 1.333 -13.127 1.00 83.06 85 ILE A CA 1
ATOM 663 C C . ILE A 1 85 ? -5.057 1.460 -12.652 1.00 83.06 85 ILE A C 1
ATOM 665 O O . ILE A 1 85 ? -4.142 1.364 -13.466 1.00 83.06 85 ILE A O 1
ATOM 669 N N . GLY A 1 86 ? -4.832 1.614 -11.345 1.00 81.00 86 GLY A N 1
ATOM 670 C CA . GLY A 1 86 ? -3.492 1.661 -10.763 1.00 81.00 86 GLY A CA 1
ATOM 671 C C . GLY A 1 86 ? -2.715 0.362 -10.982 1.00 81.00 86 GLY A C 1
ATOM 672 O O . GLY A 1 86 ? -1.572 0.402 -11.433 1.00 81.00 86 GLY A O 1
ATOM 673 N N . ILE A 1 87 ? -3.345 -0.794 -10.739 1.00 82.06 87 ILE A N 1
ATOM 674 C CA . ILE A 1 87 ? -2.727 -2.109 -10.970 1.00 82.06 87 ILE A CA 1
ATOM 675 C C . ILE A 1 87 ? -2.408 -2.304 -12.455 1.00 82.06 87 ILE A C 1
ATOM 677 O O . ILE A 1 87 ? -1.289 -2.694 -12.785 1.00 82.06 87 ILE A O 1
ATOM 681 N N . MET A 1 88 ? -3.352 -1.998 -13.350 1.00 84.50 88 MET A N 1
ATOM 682 C CA . MET A 1 88 ? -3.145 -2.113 -14.798 1.00 84.50 88 MET A CA 1
ATOM 683 C C . MET A 1 88 ? -2.042 -1.175 -15.296 1.00 84.50 88 MET A C 1
ATOM 685 O O . MET A 1 88 ? -1.224 -1.586 -16.115 1.00 84.50 88 MET A O 1
ATOM 689 N N . GLY A 1 89 ? -1.976 0.055 -14.781 1.00 82.19 89 GLY A N 1
ATOM 690 C CA . GLY A 1 89 ? -0.927 1.013 -15.124 1.00 82.19 89 GLY A CA 1
ATOM 691 C C . GLY A 1 89 ? 0.461 0.551 -14.676 1.00 82.19 89 GLY A C 1
ATOM 692 O O . GLY A 1 89 ? 1.413 0.628 -15.450 1.00 82.19 89 GLY A O 1
ATOM 693 N N . LEU A 1 90 ? 0.575 0.011 -13.459 1.00 81.19 90 LEU A N 1
ATOM 694 C CA . LEU A 1 90 ? 1.840 -0.523 -12.947 1.00 81.19 90 LEU A CA 1
ATOM 695 C C . LEU A 1 90 ? 2.275 -1.786 -13.704 1.00 81.19 90 LEU A C 1
ATOM 697 O O . LEU A 1 90 ? 3.450 -1.923 -14.038 1.00 81.19 90 LEU A O 1
ATOM 701 N N . LEU A 1 91 ? 1.339 -2.687 -14.022 1.00 82.50 91 LEU A N 1
ATOM 702 C CA . LEU A 1 91 ? 1.610 -3.872 -14.842 1.00 82.50 91 LEU A CA 1
ATOM 703 C C . LEU A 1 91 ? 2.067 -3.501 -16.252 1.00 82.50 91 LEU A C 1
ATOM 705 O O . LEU A 1 91 ? 3.023 -4.091 -16.744 1.00 82.50 91 LEU A O 1
ATOM 709 N N . ALA A 1 92 ? 1.422 -2.517 -16.883 1.00 82.19 92 ALA A N 1
ATOM 710 C CA . ALA A 1 92 ? 1.806 -2.045 -18.208 1.00 82.19 92 ALA A CA 1
ATOM 711 C C . ALA A 1 92 ? 3.232 -1.482 -18.210 1.00 82.19 92 ALA A C 1
ATOM 713 O O . ALA A 1 92 ? 4.023 -1.842 -19.077 1.00 82.19 92 ALA A O 1
ATOM 714 N N . ILE A 1 93 ? 3.593 -0.669 -17.211 1.00 80.12 93 ILE A N 1
ATOM 715 C CA . ILE A 1 93 ? 4.961 -0.147 -17.079 1.00 80.12 93 ILE A CA 1
ATOM 716 C C . ILE A 1 93 ? 5.963 -1.285 -16.911 1.00 80.12 93 ILE A C 1
ATOM 718 O O . ILE A 1 93 ? 6.972 -1.299 -17.604 1.00 80.12 93 ILE A O 1
ATOM 722 N N . ARG A 1 94 ? 5.662 -2.259 -16.049 1.00 76.56 94 ARG A N 1
ATOM 723 C CA . ARG A 1 94 ? 6.545 -3.400 -15.780 1.00 76.56 94 ARG A CA 1
ATOM 724 C C . ARG A 1 94 ? 6.668 -4.393 -16.941 1.00 76.56 94 ARG A C 1
ATOM 726 O O . ARG A 1 94 ? 7.546 -5.245 -16.924 1.00 76.56 94 ARG A O 1
ATOM 733 N N . PHE A 1 95 ? 5.751 -4.351 -17.903 1.00 74.25 95 PHE A N 1
ATOM 734 C CA . PHE A 1 95 ? 5.835 -5.167 -19.114 1.00 74.25 95 PHE A CA 1
ATOM 735 C C . PHE A 1 95 ? 6.577 -4.442 -20.247 1.0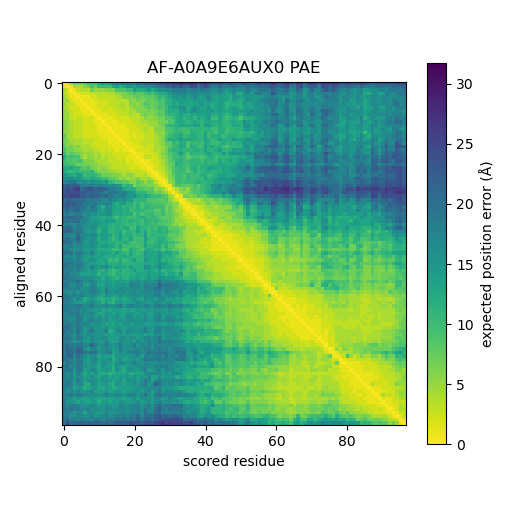0 74.25 95 PHE A C 1
ATOM 737 O O . PHE A 1 95 ? 7.088 -5.085 -21.159 1.00 74.25 95 PHE A O 1
ATOM 744 N N . VAL A 1 96 ? 6.614 -3.106 -20.201 1.00 70.62 96 VAL A N 1
ATOM 745 C CA . VAL A 1 96 ? 7.277 -2.250 -21.196 1.00 70.62 96 VAL A CA 1
ATOM 746 C C . VAL A 1 96 ? 8.739 -1.956 -20.826 1.00 70.62 96 VAL A C 1
ATOM 748 O O . VAL A 1 96 ? 9.555 -1.789 -21.731 1.00 70.62 96 VAL A O 1
ATOM 751 N N . PHE A 1 97 ? 9.069 -1.908 -19.531 1.00 53.00 97 PHE A N 1
ATOM 752 C CA . PHE A 1 97 ? 10.414 -1.712 -18.969 1.00 53.00 97 PHE A CA 1
ATOM 753 C C . PHE A 1 97 ? 10.861 -2.928 -18.158 1.00 53.00 97 PHE A C 1
ATOM 755 O O . PHE A 1 97 ? 12.064 -3.262 -18.241 1.00 53.00 97 PHE A O 1
#

Radius of gyration: 16.47 Å; Cα contacts (8 Å, |Δi|>4): 35; chains: 1; bounding box: 30×29×46 Å

pLDDT: mean 74.32, std 6.9, range [52.91, 85.69]

Solvent-accessible surface area (backbone atoms only — not comparable to full-atom values): 5525 Å² total; per-residue (Å²): 132,85,59,70,67,57,53,65,55,47,49,59,51,51,52,50,52,53,5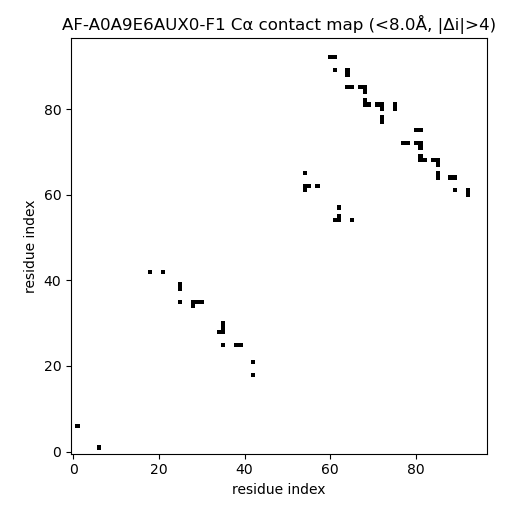1,52,51,51,54,55,58,54,72,77,46,65,92,88,40,73,63,52,59,54,58,67,46,47,61,56,52,54,52,47,67,54,47,52,61,52,47,72,71,41,54,76,67,49,40,51,38,52,52,48,21,52,52,45,24,70,74,63,74,36,67,67,61,20,49,52,53,30,51,51,49,47,52,52,51,65,74,75,105

Foldseek 3Di:
DDDVVCVVVVVVVVVVVVVVCLVVVLVPDDPPDPVNVVSVCVVVVVCCVVVVVVLVPDDPQLVVLLVVLVVVCVVVVDNVVSVVSSVVSVVVVVVVD

Sequence (97 aa):
MVEPWIIILALPFVIYFTRTLGIVASDFIPENSRIKSTLSILPICAILSFFIPAVLKGSPYEIGVSAFALLLYWFSNNAIVSMIIGIMGLLAIRFVF